Protein AF-A0A1C6HN42-F1 (afdb_monomer)

Mean predicted aligned error: 4.22 Å

Solvent-accessible surface area (backbone atoms only — not comparable to full-atom values): 2786 Å² total; per-residue (Å²): 133,87,82,88,78,70,72,49,76,49,75,52,75,44,78,44,100,84,65,24,38,40,38,40,39,37,42,30,57,91,84,55,72,51,74,51,75,48,77,47,81,70,125

Sequence (43 aa):
MGRTMRIRVTSTARPTSNGNVQVRTSVSNGHSTKTSTKTIRVR

Radius of gyration: 14.48 Å; Cα contacts (8 Å, |Δi|>4): 71; chains: 1; bounding box: 34×11×46 Å

pLDDT: mean 93.0, std 8.01, range [55.59, 98.12]

Foldseek 3Di:
DDDDFDKDKDKDWDADPVRWIKIKIWIDRPPDIDIDIDIGDDD

Secondary structure (DSSP, 8-state):
-PPP-PPEEEEEEEE-TTS-EEEEEEEE-SS-EEEEEEEE---

Structure (mmCIF, N/CA/C/O backbone):
data_AF-A0A1C6HN42-F1
#
_entry.id   AF-A0A1C6HN42-F1
#
loop_
_atom_site.group_PDB
_atom_site.id
_atom_site.type_symbol
_atom_site.label_atom_id
_atom_site.label_alt_id
_atom_site.label_comp_id
_atom_site.label_asym_id
_atom_site.label_entity_id
_atom_site.label_seq_id
_atom_site.pdbx_PDB_ins_code
_atom_site.Cartn_x
_atom_site.Cartn_y
_atom_site.Cartn_z
_atom_site.occupancy
_atom_site.B_iso_or_equiv
_atom_site.auth_seq_id
_atom_site.auth_comp_id
_atom_site.auth_asym_id
_atom_site.auth_atom_id
_atom_site.pdbx_PDB_model_num
ATOM 1 N N . MET A 1 1 ? 11.012 8.752 -29.208 1.00 55.59 1 MET A N 1
ATOM 2 C CA . MET A 1 1 ? 10.774 7.385 -28.690 1.00 55.59 1 MET A CA 1
ATOM 3 C C . MET A 1 1 ? 10.329 7.497 -27.238 1.00 55.59 1 MET A C 1
ATOM 5 O O . MET A 1 1 ? 11.058 8.087 -26.450 1.00 55.59 1 MET A O 1
ATOM 9 N N . GLY A 1 2 ? 9.129 7.026 -26.889 1.00 74.44 2 GLY A N 1
ATOM 10 C CA . GLY A 1 2 ? 8.655 7.046 -25.500 1.00 74.44 2 GLY A CA 1
ATOM 11 C C . GLY A 1 2 ? 9.361 5.970 -24.674 1.00 74.44 2 GLY A C 1
ATOM 12 O O . GLY A 1 2 ? 9.442 4.824 -25.105 1.00 74.44 2 GLY A O 1
ATOM 13 N N . ARG A 1 3 ? 9.901 6.330 -23.506 1.00 80.94 3 ARG A N 1
ATOM 14 C CA . ARG A 1 3 ? 10.471 5.361 -22.561 1.00 80.94 3 ARG A CA 1
ATOM 15 C C . ARG A 1 3 ? 9.357 4.788 -21.688 1.00 80.94 3 ARG A C 1
ATOM 17 O O . ARG A 1 3 ? 8.723 5.526 -20.940 1.00 80.94 3 ARG A O 1
ATOM 24 N N . THR A 1 4 ? 9.159 3.476 -21.754 1.00 85.81 4 THR A N 1
ATOM 25 C CA . THR A 1 4 ? 8.293 2.749 -20.818 1.00 85.81 4 THR A CA 1
ATOM 26 C C . THR A 1 4 ? 9.013 2.589 -19.483 1.00 85.81 4 THR A C 1
ATOM 28 O O . THR A 1 4 ? 10.187 2.226 -19.445 1.00 85.81 4 THR A O 1
ATOM 31 N N . MET A 1 5 ? 8.318 2.857 -18.380 1.00 85.94 5 MET A N 1
ATOM 32 C CA . MET A 1 5 ? 8.884 2.812 -17.034 1.00 85.94 5 MET A CA 1
ATOM 33 C C . MET A 1 5 ? 7.979 2.005 -16.111 1.00 85.94 5 MET A C 1
ATOM 35 O O . MET A 1 5 ? 6.761 2.176 -16.107 1.00 85.94 5 MET A O 1
ATOM 39 N N . ARG A 1 6 ? 8.584 1.135 -15.300 1.00 92.56 6 ARG A N 1
ATOM 40 C CA . ARG A 1 6 ? 7.857 0.374 -14.286 1.00 92.56 6 ARG A CA 1
ATOM 41 C C . ARG A 1 6 ? 7.601 1.260 -13.070 1.00 92.56 6 ARG A C 1
ATOM 43 O O . ARG A 1 6 ? 8.541 1.737 -12.440 1.00 92.56 6 ARG A O 1
ATOM 50 N N . ILE A 1 7 ? 6.331 1.429 -12.720 1.00 95.69 7 ILE A N 1
ATOM 51 C CA . ILE A 1 7 ? 5.910 2.112 -11.496 1.00 95.69 7 ILE A CA 1
ATOM 52 C C . ILE A 1 7 ? 5.494 1.072 -10.458 1.00 95.69 7 ILE A C 1
ATOM 54 O O . ILE A 1 7 ? 4.717 0.166 -10.754 1.00 95.69 7 ILE A O 1
ATOM 58 N N . ARG A 1 8 ? 5.991 1.211 -9.227 1.00 97.25 8 ARG A N 1
ATOM 59 C CA . ARG A 1 8 ? 5.495 0.480 -8.059 1.00 97.25 8 ARG A CA 1
ATOM 60 C C . ARG A 1 8 ? 4.648 1.423 -7.215 1.00 97.25 8 ARG A C 1
ATOM 62 O O . ARG A 1 8 ? 5.123 2.474 -6.788 1.00 97.25 8 A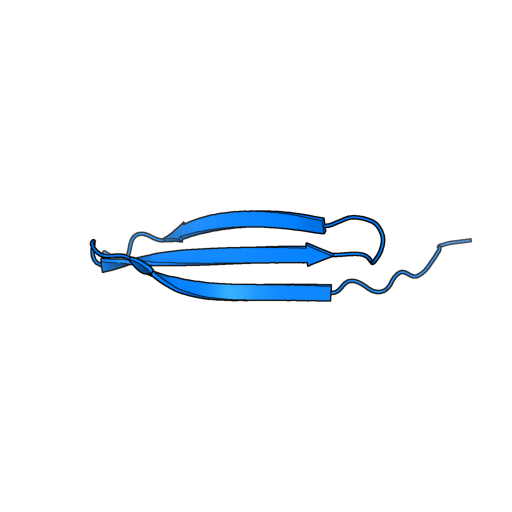RG A O 1
ATOM 69 N N . VAL A 1 9 ? 3.415 1.010 -6.946 1.00 97.44 9 VAL A N 1
ATOM 70 C CA . VAL A 1 9 ? 2.501 1.704 -6.038 1.00 97.44 9 VAL A CA 1
ATOM 71 C C . VAL A 1 9 ? 2.253 0.812 -4.830 1.00 97.44 9 VAL A C 1
ATOM 73 O O . VAL A 1 9 ? 1.929 -0.363 -4.981 1.00 97.44 9 VAL A O 1
ATOM 76 N N . THR A 1 10 ? 2.405 1.370 -3.634 1.00 97.50 10 THR A N 1
ATOM 77 C CA . THR A 1 10 ? 2.065 0.703 -2.375 1.00 97.50 10 THR A CA 1
ATOM 78 C C . THR A 1 10 ? 1.154 1.619 -1.582 1.00 97.50 10 THR A C 1
ATOM 80 O O . THR A 1 10 ? 1.480 2.790 -1.389 1.00 97.50 10 THR A O 1
ATOM 83 N N . SER A 1 11 ? 0.024 1.095 -1.115 1.00 96.38 11 SER A N 1
ATOM 84 C CA . SER A 1 11 ? -0.887 1.826 -0.241 1.00 96.38 11 SER A CA 1
ATOM 85 C C . SER A 1 11 ? -1.178 1.013 1.010 1.00 96.38 11 SER A C 1
ATOM 87 O O . SER A 1 11 ? -1.333 -0.204 0.948 1.00 96.38 11 SER A O 1
ATOM 89 N N . THR A 1 12 ? -1.219 1.696 2.147 1.00 97.69 12 THR A N 1
ATOM 90 C CA . THR A 1 12 ? -1.545 1.113 3.448 1.00 97.69 12 THR A CA 1
ATOM 91 C C . THR A 1 12 ? -2.573 1.995 4.130 1.00 97.69 12 THR A C 1
ATOM 93 O O . THR A 1 12 ? -2.376 3.211 4.214 1.00 97.69 12 THR A O 1
ATOM 96 N N . ALA A 1 13 ? -3.633 1.384 4.648 1.00 96.62 13 ALA A N 1
ATOM 97 C CA . ALA A 1 13 ? -4.655 2.059 5.431 1.00 96.62 13 ALA A CA 1
ATOM 98 C C . ALA A 1 13 ? -4.624 1.545 6.870 1.00 96.62 13 ALA A C 1
ATOM 100 O O . ALA A 1 13 ? -4.476 0.345 7.101 1.00 96.62 13 ALA A O 1
ATOM 101 N N . ARG A 1 14 ? -4.760 2.456 7.834 1.00 96.62 14 ARG A N 1
ATOM 102 C CA . ARG A 1 14 ? -4.884 2.114 9.253 1.00 96.62 14 ARG A CA 1
ATOM 103 C C . ARG A 1 14 ? -5.873 3.042 9.959 1.00 96.62 14 ARG A C 1
ATOM 105 O O . ARG A 1 14 ? -5.931 4.225 9.606 1.00 96.62 14 ARG A O 1
ATOM 112 N N . PRO A 1 15 ? -6.622 2.543 10.955 1.00 96.00 15 PRO A N 1
ATOM 113 C CA . PRO A 1 15 ? -7.422 3.404 11.812 1.00 96.00 15 PRO A CA 1
ATOM 114 C C . PRO A 1 15 ? -6.511 4.331 12.631 1.00 96.00 15 PRO A C 1
ATOM 116 O O . PRO A 1 15 ? -5.386 3.969 12.986 1.00 96.00 15 PRO A O 1
ATOM 119 N N . THR A 1 16 ? -6.985 5.539 12.922 1.00 94.25 16 THR A N 1
ATOM 120 C CA . THR A 1 16 ? -6.370 6.447 13.896 1.00 94.25 16 THR A CA 1
ATOM 121 C C . THR A 1 16 ? -7.099 6.345 15.234 1.00 94.25 16 THR A C 1
ATOM 123 O O . THR A 1 16 ? -8.241 5.893 15.297 1.00 94.25 16 THR A O 1
ATOM 126 N N . SER A 1 17 ? -6.473 6.830 16.309 1.00 92.75 17 SER A N 1
ATOM 127 C CA . SER A 1 17 ? -7.053 6.877 17.664 1.00 92.75 17 SER A CA 1
ATOM 128 C C . SER A 1 17 ? -8.414 7.580 17.750 1.00 92.75 17 SER A C 1
ATOM 130 O O . SER A 1 17 ? -9.159 7.382 18.698 1.00 92.75 17 SER A O 1
ATOM 132 N N . ASN A 1 18 ? -8.739 8.409 16.760 1.00 91.12 18 ASN A N 1
ATOM 133 C CA . ASN A 1 18 ? -9.907 9.281 16.733 1.00 91.12 18 ASN A CA 1
ATOM 134 C C . ASN A 1 18 ? -11.038 8.688 15.871 1.00 91.12 18 ASN A C 1
ATOM 136 O O . ASN A 1 18 ? -11.948 9.420 15.491 1.00 91.12 18 ASN A O 1
ATOM 140 N N . GLY A 1 19 ? -10.928 7.416 15.467 1.00 91.62 19 GLY A N 1
ATOM 141 C CA . GLY A 1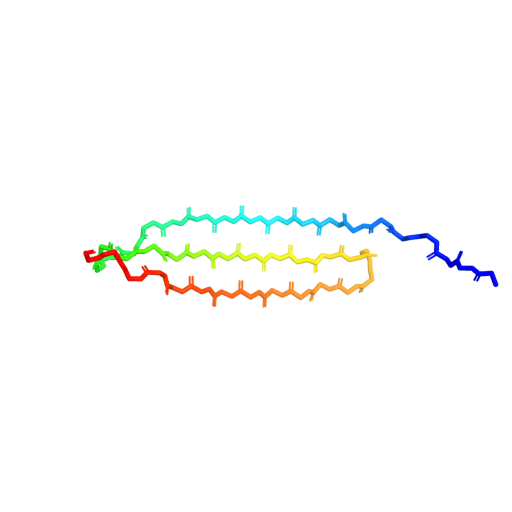 19 ? -11.896 6.743 14.595 1.00 91.62 19 GLY A CA 1
ATOM 142 C C . GLY A 1 19 ? -11.808 7.120 13.109 1.00 91.62 19 GLY A C 1
ATOM 143 O O . GLY A 1 19 ? -12.628 6.671 12.317 1.00 91.62 19 GLY A O 1
ATOM 144 N N . ASN A 1 20 ? -10.816 7.919 12.701 1.00 95.94 20 ASN A N 1
ATOM 145 C CA . ASN A 1 20 ? -10.577 8.235 11.289 1.00 95.94 20 ASN A CA 1
ATOM 146 C C . ASN A 1 20 ? -9.730 7.145 10.620 1.00 95.94 20 ASN A C 1
ATOM 148 O O . ASN A 1 20 ? -9.103 6.329 11.292 1.00 95.94 20 ASN A O 1
ATOM 152 N N . VAL A 1 21 ? -9.630 7.175 9.291 1.00 96.69 21 VAL A N 1
ATOM 153 C CA . VAL A 1 21 ? -8.739 6.283 8.536 1.00 96.69 21 VAL A CA 1
ATOM 154 C C . VAL A 1 21 ? -7.593 7.088 7.942 1.00 96.6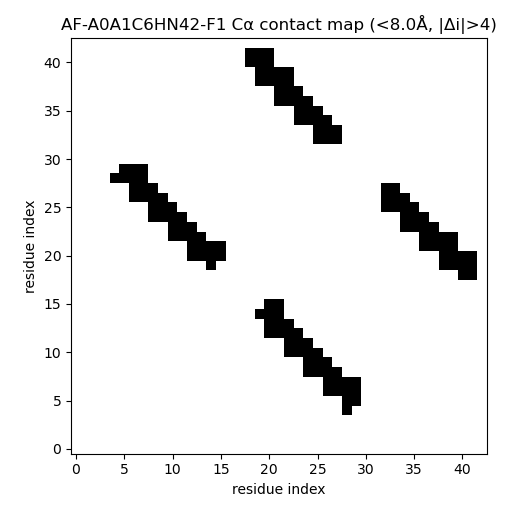9 21 VAL A C 1
ATOM 156 O O . VAL A 1 21 ? -7.808 8.029 7.183 1.00 96.69 21 VAL A O 1
ATOM 159 N N . GLN A 1 22 ? -6.357 6.718 8.265 1.00 97.12 22 GLN A N 1
ATOM 160 C CA . GLN A 1 22 ? -5.169 7.271 7.624 1.00 97.12 22 GLN A CA 1
ATOM 161 C C . GLN A 1 22 ? -4.726 6.346 6.492 1.00 97.12 22 GLN A C 1
ATOM 163 O O . GLN A 1 22 ? -4.394 5.184 6.723 1.00 97.12 22 GLN A O 1
ATOM 168 N N . VAL A 1 23 ? -4.675 6.886 5.277 1.00 97.75 23 VAL A N 1
ATOM 169 C CA . VAL A 1 23 ? -4.180 6.203 4.082 1.00 97.75 23 VAL A CA 1
ATOM 170 C C . VAL A 1 23 ? -2.844 6.815 3.689 1.00 97.75 23 VAL A C 1
ATOM 172 O O . VAL A 1 23 ? -2.742 8.024 3.469 1.00 97.75 23 VAL A O 1
ATOM 175 N N . ARG A 1 24 ? -1.813 5.980 3.592 1.00 98.06 24 ARG A N 1
ATOM 176 C CA . ARG A 1 24 ? -0.482 6.356 3.110 1.00 98.06 24 ARG A CA 1
ATOM 177 C C . ARG A 1 24 ? -0.231 5.648 1.790 1.00 98.06 24 ARG A C 1
ATOM 179 O O . ARG A 1 24 ? -0.228 4.422 1.750 1.00 98.06 24 ARG A O 1
ATOM 186 N N . THR A 1 25 ? 0.028 6.415 0.740 1.00 98.12 25 THR A N 1
ATOM 187 C CA . THR A 1 25 ? 0.343 5.893 -0.592 1.00 98.12 25 THR A CA 1
ATOM 188 C C . THR A 1 25 ? 1.736 6.341 -1.000 1.00 98.12 25 THR A C 1
ATOM 190 O O . THR A 1 25 ? 2.048 7.530 -0.966 1.00 98.12 25 THR A O 1
ATOM 193 N N . SER A 1 26 ? 2.569 5.389 -1.404 1.00 97.81 26 SER A N 1
ATOM 194 C CA . SER A 1 26 ? 3.902 5.619 -1.950 1.00 97.81 26 SER A CA 1
ATOM 195 C C . SER A 1 26 ? 3.939 5.181 -3.411 1.00 97.81 26 SER A C 1
ATOM 197 O O . SER A 1 26 ? 3.525 4.071 -3.744 1.00 97.81 26 SER A O 1
ATOM 199 N N . VAL A 1 27 ? 4.454 6.051 -4.276 1.00 97.81 27 VAL A N 1
ATOM 200 C CA . VAL A 1 27 ? 4.676 5.795 -5.702 1.00 97.81 27 VAL A CA 1
ATOM 201 C C . VAL A 1 27 ? 6.173 5.866 -5.962 1.00 97.81 27 VAL A C 1
ATOM 203 O O . VAL A 1 27 ? 6.803 6.875 -5.644 1.00 97.81 27 VAL A O 1
ATOM 206 N N . SER A 1 28 ? 6.739 4.803 -6.526 1.00 96.69 28 SER A N 1
ATOM 207 C CA . SER A 1 28 ? 8.160 4.696 -6.849 1.00 96.69 28 SER A CA 1
ATOM 208 C C . SER A 1 28 ? 8.358 4.310 -8.307 1.00 96.69 28 SER A C 1
ATOM 210 O O . SER A 1 28 ? 7.633 3.468 -8.836 1.00 96.69 28 SER A O 1
ATOM 212 N N . ASN A 1 29 ? 9.364 4.899 -8.946 1.00 94.56 29 ASN A N 1
ATOM 213 C CA . ASN A 1 29 ? 9.765 4.573 -10.312 1.00 94.56 29 ASN A CA 1
ATOM 214 C C . ASN A 1 29 ? 11.168 3.937 -10.395 1.00 94.56 29 ASN A C 1
ATOM 216 O O . ASN A 1 29 ? 11.781 3.922 -11.458 1.00 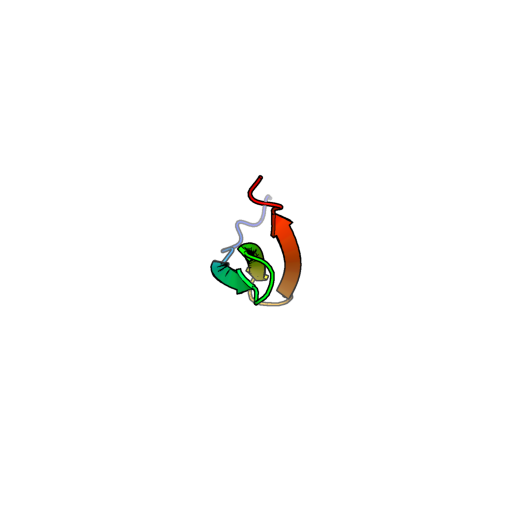94.56 29 ASN A O 1
ATOM 220 N N . GLY A 1 30 ? 11.698 3.463 -9.262 1.00 91.25 30 GLY A N 1
ATOM 221 C CA . GLY A 1 30 ? 13.043 2.887 -9.154 1.00 91.25 30 GLY A CA 1
ATOM 222 C C . GLY A 1 30 ? 14.174 3.907 -8.971 1.00 91.25 30 GLY A C 1
ATOM 223 O O . GLY A 1 30 ? 15.232 3.528 -8.485 1.00 91.25 30 GLY A O 1
ATOM 224 N N . HIS A 1 31 ? 13.952 5.189 -9.278 1.00 93.50 31 HIS A N 1
ATOM 225 C CA . HIS A 1 31 ? 14.923 6.271 -9.052 1.00 93.50 31 HIS A CA 1
ATOM 226 C C . HIS A 1 31 ? 14.459 7.270 -7.985 1.00 93.50 31 HIS A C 1
ATOM 228 O O . HIS A 1 31 ? 15.246 7.800 -7.209 1.00 93.50 31 HIS A O 1
ATOM 234 N N . SER A 1 32 ? 13.158 7.529 -7.925 1.00 95.00 32 SER A N 1
ATOM 235 C CA . SER A 1 32 ? 12.544 8.461 -6.992 1.00 95.00 32 SER A 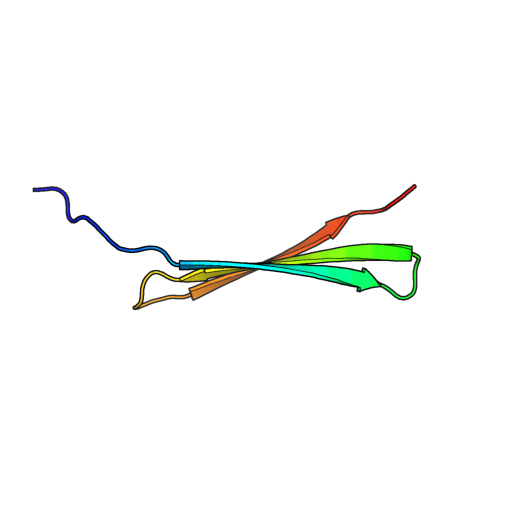CA 1
ATOM 236 C C . SER A 1 32 ? 11.278 7.860 -6.409 1.00 95.00 32 SER A C 1
ATOM 238 O O . SER A 1 32 ? 10.589 7.054 -7.041 1.00 95.00 32 SER A O 1
ATOM 240 N N . THR A 1 33 ? 10.959 8.280 -5.188 1.00 97.25 33 THR A N 1
ATOM 241 C CA . THR A 1 33 ? 9.744 7.865 -4.492 1.00 97.25 33 THR A CA 1
ATOM 242 C C . THR A 1 33 ? 9.029 9.091 -3.951 1.00 97.25 33 THR A C 1
ATOM 244 O O . THR A 1 33 ? 9.640 9.932 -3.295 1.00 97.25 33 THR A O 1
ATOM 247 N N . LYS A 1 34 ? 7.722 9.187 -4.199 1.00 97.75 34 LYS A N 1
ATOM 248 C CA . LYS A 1 34 ? 6.850 10.197 -3.593 1.00 97.75 34 LYS A CA 1
ATOM 249 C C . LYS A 1 34 ? 5.824 9.514 -2.710 1.00 97.75 34 LYS A C 1
ATOM 251 O O . LYS A 1 34 ? 5.217 8.523 -3.107 1.00 97.75 34 LYS A O 1
ATOM 256 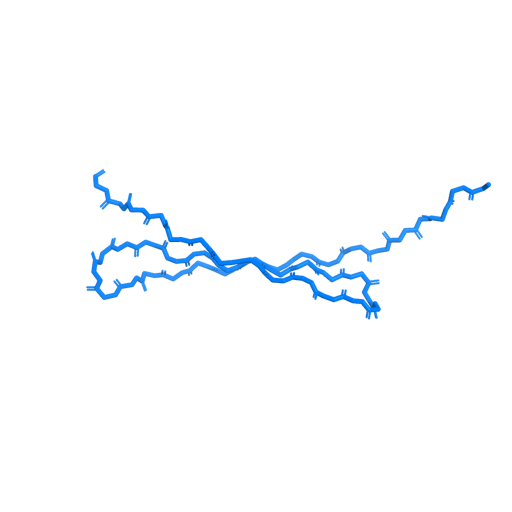N N . THR A 1 35 ? 5.637 10.052 -1.511 1.00 97.81 35 THR A N 1
ATOM 257 C CA . THR A 1 35 ? 4.647 9.557 -0.554 1.00 97.81 35 THR A CA 1
ATOM 258 C C . THR A 1 35 ? 3.635 10.650 -0.264 1.00 97.81 35 THR A C 1
ATOM 260 O O . THR A 1 35 ? 4.011 11.796 -0.037 1.00 97.81 35 THR A O 1
ATOM 263 N N . SER A 1 36 ? 2.357 10.283 -0.252 1.00 98.12 36 SER A N 1
ATOM 264 C CA . SER A 1 36 ? 1.265 11.138 0.196 1.00 98.12 36 SER A CA 1
ATOM 265 C C . SER A 1 36 ? 0.485 10.431 1.296 1.00 98.12 36 SER A C 1
ATOM 267 O O . SER A 1 36 ? 0.222 9.230 1.208 1.00 98.12 36 SER A O 1
AT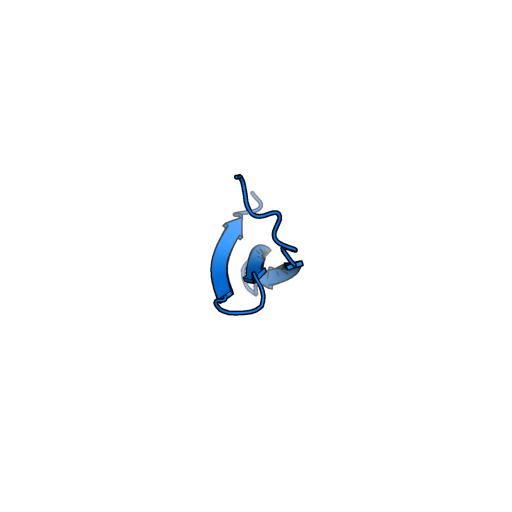OM 269 N N . THR A 1 37 ? 0.116 11.186 2.327 1.00 97.25 37 THR A N 1
ATOM 270 C CA . THR A 1 37 ? -0.721 10.710 3.427 1.00 97.25 37 THR A CA 1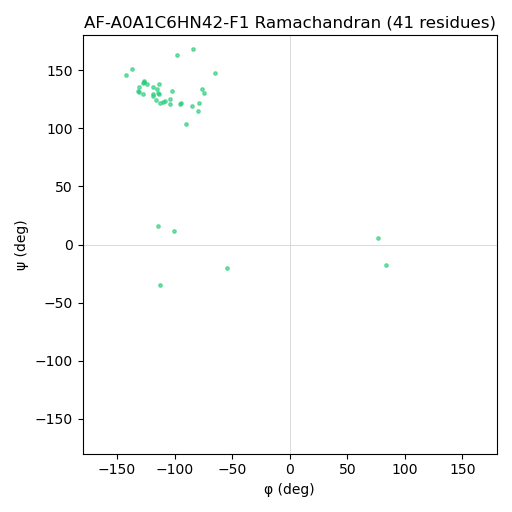
ATOM 271 C C . THR A 1 37 ? -1.993 11.537 3.449 1.00 97.25 37 THR A C 1
ATOM 273 O O . THR A 1 37 ? -1.937 12.766 3.436 1.00 97.25 37 THR A O 1
ATOM 276 N N . LYS A 1 38 ? -3.140 10.867 3.491 1.00 96.75 38 LYS A N 1
ATOM 277 C CA . LYS A 1 38 ? -4.450 11.499 3.632 1.00 96.75 38 LYS A CA 1
ATOM 278 C C . LYS A 1 38 ? -5.191 10.873 4.802 1.00 96.75 38 LYS A C 1
ATOM 280 O O . LYS A 1 38 ? -5.142 9.661 4.998 1.00 96.75 38 LYS A O 1
ATOM 285 N N . THR A 1 39 ? -5.885 11.709 5.560 1.00 96.19 39 THR A N 1
ATOM 286 C CA . THR A 1 39 ? -6.790 11.269 6.621 1.00 96.19 39 THR A CA 1
ATOM 287 C C . THR A 1 39 ? -8.215 11.412 6.113 1.00 96.19 39 THR A C 1
ATOM 289 O O . THR A 1 39 ? -8.632 12.505 5.736 1.00 96.19 39 THR A O 1
ATOM 292 N N . ILE A 1 40 ? -8.948 10.308 6.089 1.00 95.56 40 ILE A N 1
ATOM 293 C CA . ILE A 1 40 ? -10.366 10.253 5.758 1.00 95.56 40 ILE A CA 1
ATOM 294 C C . ILE A 1 40 ? -11.130 10.305 7.073 1.00 95.56 40 ILE A C 1
ATOM 296 O O . ILE A 1 40 ? -10.924 9.470 7.957 1.00 95.56 40 ILE A O 1
ATOM 300 N N . ARG A 1 41 ? -11.996 11.308 7.206 1.00 93.31 41 ARG A N 1
ATOM 301 C CA . ARG A 1 41 ? -12.877 11.430 8.359 1.00 93.31 41 ARG A CA 1
ATOM 302 C C . ARG A 1 41 ? -14.067 10.498 8.169 1.00 93.31 41 ARG A C 1
ATOM 304 O O . ARG A 1 41 ? -14.845 10.708 7.246 1.00 93.31 41 ARG A O 1
ATOM 311 N N . VAL A 1 42 ? -14.181 9.490 9.029 1.00 85.00 42 VAL A N 1
ATOM 312 C CA . VAL A 1 42 ? -15.314 8.560 9.037 1.00 85.00 42 VAL A CA 1
ATOM 313 C C . VAL A 1 42 ? -16.349 9.165 9.980 1.00 85.00 42 VAL A C 1
ATOM 315 O O . VAL A 1 42 ? -16.129 9.238 11.187 1.00 85.00 42 VAL A O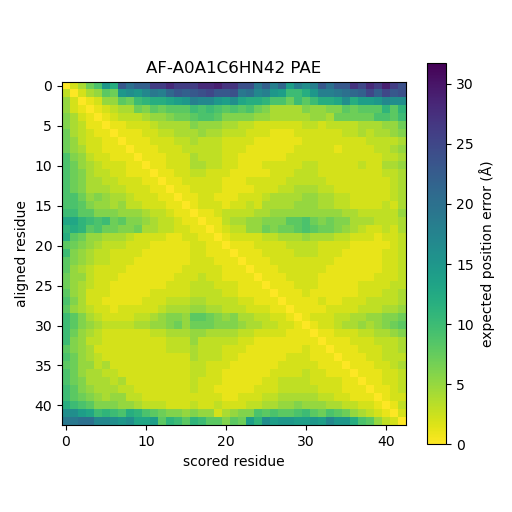 1
ATOM 318 N N . ARG A 1 43 ? -17.397 9.744 9.409 1.00 77.44 43 ARG A N 1
ATOM 319 C CA . ARG A 1 43 ? -18.546 10.326 10.104 1.00 77.44 43 ARG A CA 1
ATOM 320 C C . ARG A 1 43 ? -19.798 9.749 9.482 1.00 77.44 43 ARG A C 1
ATOM 322 O O . ARG A 1 43 ? -19.776 9.604 8.240 1.00 77.44 43 ARG A O 1
#

Nearest PDB structures (foldseek):
  2idj-assembly1_C  TM=6.724E-01  e=1.891E+00  Rattus norvegicus
  1r8y-assembly1_A  TM=6.452E-01  e=1.779E+00  Mus musculus
  7oc9-assembly1_A  TM=5.115E-01  e=2.901E+00  Bdellovibrio bacteriovorus HD100
  3ths-assembly1_D  TM=5.120E-01  e=2.567E+00  Rattus norvegicus
  1r8y-assembly2_G  TM=4.984E-01  e=3.084E+00  Mus musculus